Protein AF-A0AAW3AZT0-F1 (afdb_monomer_lite)

Foldseek 3Di:
DPDPVCVVVVVVVVVVVVVVLVVCLQVVLCVPDVDDSPVCSVVVVVVVVVVCCCCVPPVVNVLQQVVLVVVVDPVSGDDDPVSVVVSVVVVVVVVVVVVVVVVVVVVVVVVVVVVVVVVVVVVVVVVVVVVVVVVVVVVVVVVPCPPVVVVVVVVVVD

Secondary structure (DSSP, 8-state):
---GGGSHHHHHHHHHHHHHHHHHHHHHHHHH-SS-HHHHHHHHHHHHHHHHHIIIIIIIIIHHHHHHHHHT-TT----SHHHHHHHHHHHHHHHHHHHHHHHHHHHHHHHHHHHHHHHHHHHHHHHHHHHHHHHHHHHHHHHS-HHHHHHHHHHH--

Structure (mmCIF, N/CA/C/O backbone):
data_AF-A0AAW3AZT0-F1
#
_entry.id   AF-A0AAW3AZT0-F1
#
loop_
_atom_site.group_PDB
_atom_site.id
_atom_site.type_symbol
_atom_site.label_atom_id
_atom_site.label_alt_id
_atom_site.label_comp_id
_atom_site.label_asym_id
_atom_site.label_entity_id
_atom_site.label_seq_id
_atom_site.pdbx_PDB_ins_code
_atom_site.Cartn_x
_atom_site.Cartn_y
_atom_site.Cartn_z
_atom_site.occupancy
_atom_site.B_iso_or_equiv
_atom_site.auth_seq_id
_atom_site.auth_comp_id
_atom_site.auth_asym_id
_atom_site.auth_atom_id
_atom_site.pdbx_PDB_model_num
ATOM 1 N N . ALA A 1 1 ? 14.621 14.768 -23.564 1.00 43.22 1 ALA A N 1
ATOM 2 C CA . ALA A 1 1 ? 15.398 14.635 -22.320 1.00 43.22 1 ALA A CA 1
ATOM 3 C C . ALA A 1 1 ? 14.601 15.293 -21.204 1.00 43.22 1 ALA A C 1
ATOM 5 O O . ALA A 1 1 ? 14.356 16.488 -21.284 1.00 43.22 1 ALA A O 1
ATOM 6 N N . THR A 1 2 ? 14.098 14.534 -20.232 1.00 51.53 2 THR A N 1
ATOM 7 C CA . THR A 1 2 ? 13.544 15.131 -19.007 1.00 51.53 2 THR A CA 1
ATOM 8 C C . THR A 1 2 ? 14.717 15.677 -18.187 1.00 51.53 2 THR A C 1
ATOM 10 O O . THR A 1 2 ? 15.706 14.957 -18.036 1.00 51.53 2 THR A O 1
ATOM 13 N N . PRO A 1 3 ? 14.677 16.936 -17.724 1.00 61.62 3 PRO A N 1
ATOM 14 C CA . PRO A 1 3 ? 15.830 17.582 -17.107 1.00 61.62 3 PRO A CA 1
ATOM 15 C C . PRO A 1 3 ? 16.239 16.845 -15.827 1.00 61.62 3 PRO A C 1
ATOM 17 O O . PRO A 1 3 ? 15.386 16.430 -15.041 1.00 61.62 3 PRO A O 1
ATOM 20 N N . ALA A 1 4 ? 17.549 16.706 -15.608 1.00 62.84 4 ALA A N 1
ATOM 21 C CA . ALA A 1 4 ? 18.142 16.006 -14.465 1.00 62.84 4 ALA A CA 1
ATOM 22 C C . ALA A 1 4 ? 17.631 16.501 -13.091 1.00 62.84 4 ALA A C 1
ATOM 24 O O . ALA A 1 4 ? 17.659 15.764 -12.110 1.00 62.84 4 ALA A O 1
ATOM 25 N N . ALA A 1 5 ? 17.081 17.718 -13.041 1.00 63.75 5 ALA A N 1
ATOM 26 C CA . ALA A 1 5 ? 16.454 18.320 -11.867 1.00 63.75 5 ALA A CA 1
ATOM 27 C C . ALA A 1 5 ? 15.136 17.655 -11.415 1.00 63.75 5 ALA A C 1
ATOM 29 O O . ALA A 1 5 ? 14.692 17.902 -10.299 1.00 63.75 5 ALA A O 1
ATOM 30 N N . ALA A 1 6 ? 14.507 16.811 -12.243 1.00 66.88 6 ALA A N 1
ATOM 31 C CA . ALA A 1 6 ? 13.264 16.117 -11.891 1.00 66.88 6 ALA A CA 1
ATOM 32 C C . ALA A 1 6 ? 13.482 14.721 -11.275 1.00 66.88 6 ALA A C 1
ATOM 34 O O . ALA A 1 6 ? 12.536 14.154 -10.741 1.00 66.88 6 ALA A O 1
ATOM 35 N N . LEU A 1 7 ? 14.704 14.169 -11.316 1.00 71.75 7 LEU A N 1
ATOM 36 C CA . LEU A 1 7 ? 15.049 12.892 -10.673 1.00 71.75 7 LEU A CA 1
ATOM 37 C C . LEU A 1 7 ? 15.032 12.875 -9.128 1.00 71.75 7 LEU A C 1
ATOM 39 O O . LEU A 1 7 ? 14.713 11.818 -8.580 1.00 71.75 7 LEU A O 1
ATOM 43 N N . PRO A 1 8 ? 15.342 13.957 -8.384 1.00 85.00 8 PRO A N 1
ATOM 44 C CA . PRO A 1 8 ? 15.304 13.896 -6.921 1.00 85.00 8 PRO A CA 1
ATOM 45 C C . PRO A 1 8 ? 13.877 13.769 -6.374 1.00 85.00 8 PRO A C 1
ATOM 47 O O . PRO A 1 8 ? 13.675 13.146 -5.336 1.00 85.00 8 PRO A O 1
ATOM 50 N N . LEU A 1 9 ? 12.873 14.293 -7.084 1.00 84.44 9 LEU A N 1
ATOM 51 C CA . LEU A 1 9 ? 11.473 14.218 -6.665 1.00 84.44 9 LEU A CA 1
ATOM 52 C C . LEU A 1 9 ? 10.964 12.768 -6.503 1.00 84.44 9 LEU A C 1
ATOM 54 O O . LEU A 1 9 ? 10.516 12.432 -5.407 1.00 84.44 9 LEU A O 1
ATOM 58 N N . PRO A 1 10 ? 11.047 11.876 -7.514 1.00 84.50 10 PRO A N 1
ATOM 59 C CA . PRO A 1 10 ? 10.628 10.488 -7.352 1.00 84.50 10 PRO A CA 1
ATOM 60 C C . PRO A 1 10 ? 11.474 9.750 -6.314 1.00 84.50 10 PRO A C 1
ATOM 62 O O . PRO A 1 10 ? 10.949 8.871 -5.639 1.00 84.50 10 PRO A O 1
ATOM 65 N N . TYR A 1 11 ? 12.746 10.121 -6.135 1.00 86.50 11 TYR A N 1
ATOM 66 C CA . TYR A 1 11 ? 13.599 9.516 -5.114 1.00 86.50 11 TYR A CA 1
ATOM 67 C C . TYR A 1 11 ? 13.113 9.837 -3.694 1.00 86.50 11 TYR A C 1
ATOM 69 O O . TYR A 1 11 ? 12.962 8.935 -2.873 1.00 86.50 11 TYR A O 1
ATOM 77 N N . ILE A 1 12 ? 12.791 11.104 -3.416 1.00 91.06 12 ILE A N 1
ATOM 78 C CA . ILE A 1 12 ? 12.245 11.529 -2.120 1.00 91.06 12 ILE A CA 1
ATOM 79 C C . ILE A 1 12 ? 10.876 10.884 -1.877 1.00 91.06 12 ILE A C 1
ATOM 81 O O . ILE A 1 12 ? 10.630 10.355 -0.794 1.00 91.06 12 ILE A O 1
ATOM 85 N N . VAL A 1 13 ? 10.000 10.870 -2.886 1.00 89.00 13 VAL A N 1
ATOM 86 C CA . VAL A 1 13 ? 8.675 10.236 -2.785 1.00 89.00 13 VAL A CA 1
ATOM 87 C C . VAL A 1 13 ? 8.801 8.737 -2.508 1.00 89.00 13 VAL A C 1
ATOM 89 O O . VAL A 1 13 ? 8.108 8.215 -1.635 1.00 89.00 13 VAL A O 1
ATOM 92 N N . ALA A 1 14 ? 9.717 8.044 -3.188 1.00 86.81 14 ALA A N 1
ATOM 93 C CA . ALA A 1 14 ? 9.975 6.629 -2.947 1.00 86.81 14 ALA A CA 1
ATOM 94 C C . ALA A 1 14 ? 10.543 6.380 -1.541 1.00 86.81 14 ALA A C 1
ATOM 96 O O . ALA A 1 14 ? 10.124 5.437 -0.870 1.00 86.81 14 ALA A O 1
ATOM 97 N N . ALA A 1 15 ? 11.463 7.222 -1.064 1.00 89.56 15 ALA A N 1
ATOM 98 C CA . ALA A 1 15 ? 12.023 7.110 0.282 1.00 89.56 15 ALA A CA 1
ATOM 99 C C . ALA A 1 15 ? 10.944 7.288 1.365 1.00 89.56 15 ALA A C 1
ATOM 101 O O . ALA A 1 15 ? 10.843 6.465 2.277 1.00 89.56 15 ALA A O 1
ATOM 102 N N . LEU A 1 16 ? 10.092 8.309 1.226 1.00 92.81 16 LEU A N 1
ATOM 103 C CA . LEU A 1 16 ? 8.964 8.544 2.129 1.00 92.81 16 LEU A CA 1
ATOM 104 C C . LEU A 1 16 ? 7.963 7.385 2.104 1.00 92.81 16 LEU A C 1
ATOM 106 O O . LEU A 1 16 ? 7.547 6.915 3.162 1.00 92.81 16 LEU A O 1
ATOM 110 N N . GLY A 1 17 ? 7.618 6.886 0.913 1.00 86.06 17 GLY A N 1
ATOM 111 C CA . GLY A 1 17 ? 6.710 5.750 0.756 1.00 86.06 17 GLY A CA 1
ATOM 112 C C . GLY A 1 17 ? 7.234 4.479 1.429 1.00 86.06 17 GLY A C 1
ATOM 113 O O . GLY A 1 17 ? 6.490 3.812 2.146 1.00 86.06 17 GLY A O 1
ATOM 114 N N . ASN A 1 18 ? 8.526 4.181 1.275 1.00 88.12 18 ASN A N 1
ATOM 115 C CA . ASN A 1 18 ? 9.158 3.036 1.934 1.00 88.12 18 ASN A CA 1
ATOM 116 C C . ASN A 1 18 ? 9.171 3.174 3.463 1.00 88.12 18 ASN A C 1
ATOM 118 O O . ASN A 1 18 ? 8.859 2.214 4.169 1.00 88.12 18 ASN A O 1
ATOM 122 N N . GLY A 1 19 ? 9.484 4.365 3.982 1.00 88.62 19 GLY A N 1
ATOM 123 C CA . GLY A 1 19 ? 9.440 4.631 5.421 1.00 88.62 19 GLY A CA 1
ATOM 124 C C . GLY A 1 19 ? 8.030 4.474 5.997 1.00 88.62 19 GLY A C 1
ATOM 125 O O . GLY A 1 19 ? 7.844 3.807 7.017 1.00 88.62 19 GLY A O 1
ATOM 126 N N . PHE A 1 20 ? 7.025 5.024 5.311 1.00 90.25 20 PHE A N 1
ATOM 127 C CA . PHE A 1 20 ? 5.624 4.899 5.707 1.00 90.25 20 PHE A CA 1
ATOM 128 C C . PHE A 1 20 ? 5.159 3.439 5.711 1.00 90.25 20 PHE A C 1
ATOM 130 O O . PHE A 1 20 ? 4.582 2.987 6.700 1.00 90.25 20 PHE A O 1
ATOM 137 N N . LEU A 1 21 ? 5.472 2.676 4.658 1.00 85.94 21 LEU A N 1
ATOM 138 C CA . LEU A 1 21 ? 5.143 1.253 4.567 1.00 85.94 21 LEU A CA 1
ATOM 139 C C . LEU A 1 21 ? 5.727 0.457 5.743 1.00 85.94 21 LEU A C 1
ATOM 141 O O . LEU A 1 21 ? 5.012 -0.324 6.373 1.00 85.94 21 LEU A O 1
ATOM 145 N N . ALA A 1 22 ? 7.002 0.683 6.072 1.00 85.38 22 ALA A N 1
ATOM 146 C CA . ALA A 1 22 ? 7.656 0.019 7.196 1.00 85.38 22 ALA A CA 1
ATOM 147 C C . ALA A 1 22 ? 6.990 0.368 8.541 1.00 85.38 22 ALA A C 1
ATOM 149 O O . ALA A 1 22 ? 6.734 -0.518 9.358 1.00 85.38 22 ALA A O 1
ATOM 150 N N . GLY A 1 23 ? 6.655 1.645 8.756 1.00 87.19 23 GLY A N 1
ATOM 151 C CA . GLY A 1 23 ? 5.965 2.098 9.965 1.00 87.19 23 GLY A CA 1
ATOM 152 C C . GLY A 1 23 ? 4.567 1.491 10.116 1.00 87.19 23 GLY A C 1
ATOM 153 O O . GLY A 1 23 ? 4.229 0.959 11.177 1.00 87.19 23 GLY A O 1
ATOM 154 N N . VAL A 1 24 ? 3.769 1.509 9.045 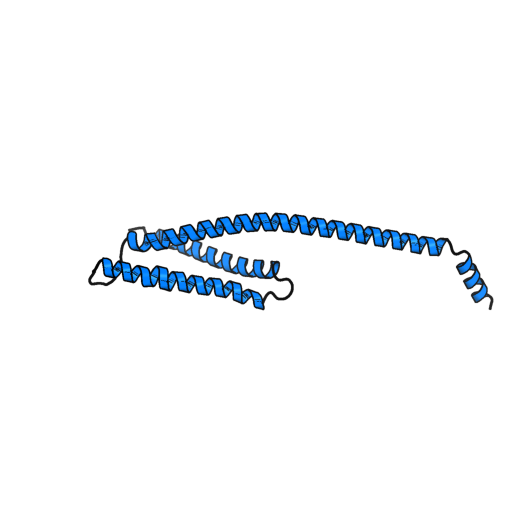1.00 84.81 24 VAL A N 1
ATOM 155 C CA . VAL A 1 24 ? 2.416 0.931 9.029 1.00 84.81 24 VAL A CA 1
ATOM 156 C C . VAL A 1 24 ? 2.457 -0.572 9.288 1.00 84.81 24 VAL A C 1
ATOM 158 O O . VAL A 1 24 ? 1.686 -1.055 10.115 1.00 84.81 24 VAL A O 1
ATOM 161 N N . ALA A 1 25 ? 3.379 -1.311 8.664 1.00 82.69 25 ALA A N 1
ATOM 162 C CA . ALA A 1 25 ? 3.510 -2.753 8.877 1.00 82.69 25 ALA A CA 1
ATOM 163 C C . ALA A 1 25 ? 3.717 -3.104 10.363 1.00 82.69 25 ALA A C 1
ATOM 165 O O . ALA A 1 25 ? 3.081 -4.021 10.893 1.00 82.69 25 ALA A O 1
ATOM 166 N N . ILE A 1 26 ? 4.554 -2.335 11.065 1.00 83.50 26 ILE A N 1
ATOM 167 C CA . ILE A 1 26 ? 4.810 -2.513 12.498 1.00 83.50 26 ILE A CA 1
ATOM 168 C C . ILE A 1 26 ? 3.565 -2.186 13.335 1.00 83.50 26 ILE A C 1
ATOM 170 O O . ILE A 1 26 ? 3.199 -2.959 14.225 1.00 83.50 26 ILE A O 1
ATOM 174 N N . LEU A 1 27 ? 2.918 -1.047 13.069 1.00 84.50 27 LEU A N 1
ATOM 175 C CA . LEU A 1 27 ? 1.740 -0.600 13.818 1.00 84.50 27 LEU A CA 1
ATOM 176 C C . LEU A 1 27 ? 0.571 -1.578 13.659 1.00 84.50 27 LEU A C 1
ATOM 178 O O . LEU A 1 27 ? -0.003 -2.008 14.657 1.00 84.50 27 LEU A O 1
ATOM 182 N N . VAL A 1 28 ? 0.268 -1.984 12.426 1.00 81.56 28 VAL A N 1
ATOM 183 C CA . VAL A 1 28 ? -0.838 -2.899 12.109 1.00 81.56 28 VAL A CA 1
ATOM 184 C C . VAL A 1 28 ? -0.619 -4.278 12.731 1.00 81.56 28 VAL A C 1
ATOM 186 O O . VAL A 1 28 ? -1.536 -4.850 13.317 1.00 81.56 28 VAL A O 1
ATOM 189 N N . THR A 1 29 ? 0.606 -4.807 12.688 1.00 79.94 29 THR A N 1
ATOM 190 C CA . THR A 1 29 ? 0.897 -6.108 13.314 1.00 79.94 29 THR A CA 1
ATOM 191 C C . THR A 1 29 ? 0.634 -6.071 14.823 1.00 79.94 29 THR A C 1
ATOM 193 O O . THR A 1 29 ? 0.098 -7.027 15.385 1.00 79.94 29 THR A O 1
ATOM 196 N N . ARG A 1 30 ? 0.954 -4.950 15.485 1.00 75.19 30 ARG A N 1
ATOM 197 C CA . ARG A 1 30 ? 0.708 -4.763 16.924 1.00 75.19 30 ARG A CA 1
ATOM 198 C C . ARG A 1 30 ? -0.760 -4.525 17.272 1.00 75.19 30 ARG A C 1
ATOM 200 O O . ARG A 1 30 ? -1.170 -4.910 18.362 1.00 75.19 30 ARG A O 1
ATOM 207 N N . THR A 1 31 ? -1.551 -3.910 16.392 1.00 76.88 31 THR A N 1
ATOM 208 C CA . THR A 1 31 ? -2.987 -3.698 16.648 1.00 76.88 31 THR A CA 1
ATOM 209 C C . THR A 1 31 ? -3.819 -4.959 16.428 1.00 76.88 31 THR A C 1
ATOM 211 O O . THR A 1 31 ? -4.823 -5.140 17.113 1.00 76.88 31 THR A O 1
ATOM 214 N N . ILE A 1 32 ? -3.414 -5.836 15.504 1.00 73.94 32 ILE A N 1
ATOM 215 C CA . ILE A 1 32 ? -4.148 -7.069 15.182 1.00 73.94 32 ILE A CA 1
ATOM 216 C C . ILE A 1 32 ? -3.801 -8.209 16.153 1.00 73.94 32 ILE A C 1
ATOM 218 O O . ILE A 1 32 ? -4.695 -8.929 16.598 1.00 73.94 32 ILE A O 1
ATOM 222 N N . PHE A 1 33 ? -2.525 -8.384 16.515 1.00 71.88 33 PHE A N 1
ATOM 223 C CA . PHE A 1 33 ? -2.080 -9.527 17.319 1.00 71.88 33 PHE A CA 1
ATOM 224 C C . PHE A 1 33 ? -1.741 -9.119 18.755 1.00 71.88 33 PHE A C 1
ATOM 226 O O . PHE A 1 33 ? -0.610 -8.755 19.065 1.00 71.88 33 PHE A O 1
ATOM 233 N N . ALA A 1 34 ? -2.717 -9.253 19.657 1.00 64.31 34 ALA A N 1
ATOM 234 C CA . ALA A 1 34 ? -2.555 -8.911 21.073 1.00 64.31 34 ALA A CA 1
ATOM 235 C C . ALA A 1 34 ? -1.616 -9.852 21.853 1.00 64.31 34 ALA A C 1
ATOM 237 O O . ALA A 1 34 ? -1.071 -9.445 22.874 1.00 64.31 34 ALA A O 1
ATOM 238 N N . LYS A 1 35 ? -1.447 -11.109 21.410 1.00 60.16 35 LYS A N 1
ATOM 239 C CA . LYS A 1 35 ? -0.740 -12.141 22.191 1.00 60.16 35 LYS A CA 1
ATOM 240 C C . LYS A 1 35 ? 0.681 -12.445 21.707 1.00 60.16 35 LYS A C 1
ATOM 242 O O . LYS A 1 35 ? 1.511 -12.737 22.548 1.00 60.16 35 LYS A O 1
ATOM 247 N N . ASP A 1 36 ? 0.979 -12.296 20.409 1.00 61.56 36 ASP A N 1
ATOM 248 C CA . ASP A 1 36 ? 2.313 -12.566 19.838 1.00 61.56 36 ASP A CA 1
ATOM 249 C C . ASP A 1 36 ? 2.537 -11.822 18.500 1.00 61.56 36 ASP A C 1
ATOM 251 O O . ASP A 1 36 ? 2.290 -12.381 17.419 1.00 61.56 36 ASP A O 1
ATOM 255 N N . PRO A 1 37 ? 3.013 -10.565 18.518 1.00 63.06 37 PRO A N 1
ATOM 256 C CA . PRO A 1 37 ? 3.272 -9.813 17.289 1.00 63.06 37 PRO A CA 1
ATOM 257 C C . PRO A 1 37 ? 4.491 -10.346 16.515 1.00 63.06 37 PRO A C 1
ATOM 259 O O . PRO A 1 37 ? 4.497 -10.318 15.287 1.00 63.06 37 PRO A O 1
ATOM 262 N N . ALA A 1 38 ? 5.504 -10.882 17.208 1.00 63.56 38 ALA A N 1
ATOM 263 C CA . ALA A 1 38 ? 6.782 -11.273 16.603 1.00 63.56 38 ALA A CA 1
ATOM 264 C C . ALA A 1 38 ? 6.654 -12.402 15.562 1.00 63.56 38 ALA A C 1
ATOM 266 O O . ALA A 1 38 ? 7.249 -12.321 14.490 1.00 63.56 38 ALA A O 1
ATOM 267 N N . LYS A 1 39 ? 5.830 -13.425 15.825 1.00 63.31 39 LYS A N 1
ATOM 268 C CA . LYS A 1 39 ? 5.668 -14.565 14.902 1.00 63.31 39 LYS A CA 1
ATOM 269 C C . LYS A 1 39 ? 4.892 -14.213 13.629 1.00 63.31 39 LYS A C 1
ATOM 271 O O . LYS A 1 39 ? 5.172 -14.759 12.568 1.00 63.31 39 LYS A O 1
ATOM 276 N N . HIS A 1 40 ? 3.949 -13.275 13.716 1.00 67.12 40 HIS A N 1
ATOM 277 C CA . HIS A 1 40 ? 3.145 -12.840 12.568 1.00 67.12 40 HIS A CA 1
ATOM 278 C C . HIS A 1 40 ? 3.831 -11.738 11.751 1.00 67.12 40 HIS A C 1
ATOM 280 O O . HIS A 1 40 ? 3.517 -11.562 10.578 1.00 67.12 40 HIS A O 1
ATOM 286 N N . TYR A 1 41 ? 4.816 -11.046 12.328 1.00 67.25 41 TYR A N 1
ATOM 287 C CA . TYR A 1 41 ? 5.598 -10.022 11.635 1.00 67.25 41 TYR A CA 1
ATOM 288 C C . TYR A 1 41 ? 6.336 -10.568 10.402 1.00 67.25 41 TYR A C 1
ATOM 290 O O . TYR A 1 41 ? 6.374 -9.925 9.352 1.00 67.25 41 TYR A O 1
ATOM 298 N N . HIS A 1 42 ? 6.863 -11.795 10.496 1.00 74.69 42 HIS A N 1
ATOM 299 C CA . HIS A 1 42 ? 7.528 -12.455 9.373 1.00 74.69 42 HIS A CA 1
ATOM 300 C C . HIS A 1 42 ? 6.592 -12.671 8.180 1.00 74.69 42 HIS A C 1
ATOM 302 O O . HIS A 1 42 ? 7.038 -12.545 7.045 1.00 74.69 42 HIS A O 1
ATOM 308 N N . PHE A 1 43 ? 5.299 -12.911 8.413 1.00 77.00 43 PHE A N 1
ATOM 309 C CA . PHE A 1 43 ? 4.318 -13.094 7.341 1.00 77.00 43 PHE A CA 1
ATOM 310 C C . PHE A 1 43 ? 4.088 -11.810 6.525 1.00 77.00 43 PHE A C 1
ATOM 312 O O . PHE A 1 43 ? 3.965 -11.853 5.304 1.00 77.00 43 PHE A O 1
ATOM 319 N N . CYS A 1 44 ? 4.097 -10.639 7.167 1.00 73.88 44 CYS A N 1
ATOM 320 C CA . CYS A 1 44 ? 4.039 -9.370 6.438 1.00 73.88 44 CYS A CA 1
ATOM 321 C C . CYS A 1 44 ? 5.294 -9.159 5.574 1.00 73.88 44 CYS A C 1
ATOM 323 O O . CYS A 1 44 ? 5.204 -8.644 4.461 1.00 73.88 44 CYS A O 1
ATOM 325 N N . PHE A 1 45 ? 6.459 -9.603 6.052 1.00 77.06 45 PHE A N 1
ATOM 326 C CA . PHE A 1 45 ? 7.710 -9.527 5.295 1.00 77.06 45 PHE A CA 1
ATOM 327 C C . PHE A 1 45 ? 7.784 -10.529 4.135 1.00 77.06 45 PHE A C 1
ATOM 329 O O . PHE A 1 45 ? 8.340 -10.195 3.086 1.00 77.06 45 PHE A O 1
ATOM 336 N N . THR A 1 46 ? 7.207 -11.729 4.269 1.00 83.12 46 THR A N 1
ATOM 337 C CA . THR A 1 46 ? 7.173 -12.700 3.162 1.00 83.12 46 THR A CA 1
ATOM 338 C C . THR A 1 46 ? 6.338 -12.194 1.991 1.00 83.12 46 THR A C 1
ATOM 340 O O . THR A 1 46 ? 6.720 -12.424 0.846 1.00 83.12 46 THR A O 1
ATOM 343 N N . ALA A 1 47 ? 5.262 -11.442 2.242 1.00 81.56 47 ALA A N 1
ATOM 344 C CA . ALA A 1 47 ? 4.489 -10.793 1.183 1.00 81.56 47 ALA A CA 1
ATOM 345 C C . ALA A 1 47 ? 5.346 -9.801 0.374 1.00 81.56 47 ALA A C 1
ATOM 347 O O . ALA A 1 47 ? 5.347 -9.847 -0.856 1.00 81.56 47 ALA A O 1
ATOM 348 N N . SER A 1 48 ? 6.142 -8.965 1.050 1.00 82.06 48 SER A N 1
ATOM 349 C CA . SER A 1 48 ? 7.083 -8.041 0.396 1.00 82.06 48 SER A CA 1
ATOM 350 C C . SER A 1 48 ? 8.171 -8.780 -0.392 1.00 82.06 48 SER A C 1
ATOM 352 O O . SER A 1 48 ? 8.543 -8.361 -1.493 1.00 82.06 48 SER A O 1
ATOM 354 N N . MET A 1 49 ? 8.658 -9.909 0.135 1.00 84.69 49 MET A N 1
ATOM 355 C CA . MET A 1 49 ? 9.618 -10.772 -0.557 1.00 84.69 49 MET A CA 1
ATOM 356 C C . MET A 1 49 ? 9.019 -11.355 -1.843 1.00 84.69 49 MET A C 1
ATOM 358 O O . MET A 1 49 ? 9.628 -11.242 -2.907 1.00 84.69 49 MET A O 1
ATOM 362 N N . LEU A 1 50 ? 7.810 -11.923 -1.771 1.00 85.88 50 LEU A N 1
ATOM 363 C CA . LEU A 1 50 ? 7.100 -12.439 -2.944 1.00 85.88 50 LEU A CA 1
ATOM 364 C C . LEU A 1 50 ? 6.848 -11.337 -3.973 1.00 85.88 50 LEU A C 1
ATOM 366 O O . LEU A 1 50 ? 7.096 -11.548 -5.156 1.00 85.88 50 LEU A O 1
ATOM 370 N N . ALA A 1 51 ? 6.414 -10.154 -3.537 1.00 85.06 51 ALA A N 1
ATOM 371 C CA . ALA A 1 51 ? 6.208 -9.009 -4.418 1.00 85.06 51 ALA A CA 1
ATOM 372 C C . ALA A 1 51 ? 7.497 -8.637 -5.169 1.00 85.06 51 ALA A C 1
ATOM 374 O O . ALA A 1 51 ? 7.483 -8.466 -6.386 1.00 85.06 51 ALA A O 1
ATOM 375 N N . SER A 1 52 ? 8.628 -8.592 -4.461 1.00 85.00 52 SER A N 1
ATOM 376 C CA . SER A 1 52 ? 9.935 -8.273 -5.046 1.00 85.00 52 SER A CA 1
ATOM 377 C C . SER A 1 52 ? 10.365 -9.315 -6.076 1.00 85.00 52 SER A C 1
ATOM 379 O O . SER A 1 52 ? 10.848 -8.956 -7.147 1.00 85.00 52 SER A O 1
ATOM 381 N N . LEU A 1 53 ? 10.139 -10.602 -5.795 1.00 86.06 53 LEU A N 1
ATOM 382 C CA . LEU A 1 53 ? 10.384 -11.674 -6.757 1.00 86.06 53 LEU A CA 1
ATOM 383 C C . LEU A 1 53 ? 9.488 -11.526 -7.985 1.00 86.06 53 LEU A C 1
ATOM 385 O O . LEU A 1 53 ? 9.985 -11.570 -9.106 1.00 86.06 53 LEU A O 1
ATOM 389 N N . VAL A 1 54 ? 8.188 -11.299 -7.798 1.00 86.12 54 VAL A N 1
ATOM 390 C CA . VAL A 1 54 ? 7.245 -11.222 -8.916 1.00 86.12 54 VAL A CA 1
ATOM 391 C C . VAL A 1 54 ? 7.545 -10.030 -9.820 1.00 86.12 54 VAL A C 1
ATOM 393 O O . VAL A 1 54 ? 7.643 -10.187 -11.039 1.00 86.12 54 VAL A O 1
ATOM 396 N N . PHE A 1 55 ? 7.756 -8.848 -9.244 1.00 83.81 55 PHE A N 1
ATOM 397 C CA . PHE A 1 55 ? 8.021 -7.651 -10.033 1.00 83.81 55 PHE A CA 1
ATOM 398 C C . PHE A 1 55 ? 9.409 -7.678 -10.668 1.00 83.81 55 PHE A C 1
ATOM 400 O O . PHE A 1 55 ? 9.532 -7.428 -11.864 1.00 83.81 55 PHE A O 1
ATOM 407 N N . ASN A 1 56 ? 10.455 -8.043 -9.928 1.00 83.69 56 ASN A N 1
ATOM 408 C CA . ASN A 1 56 ? 11.805 -7.997 -10.486 1.00 83.69 56 ASN A CA 1
ATOM 409 C C . ASN A 1 56 ? 12.053 -9.149 -11.466 1.00 83.69 56 ASN A C 1
ATOM 411 O O . ASN A 1 56 ? 12.640 -8.933 -12.524 1.00 83.69 56 ASN A O 1
ATOM 415 N N . ARG A 1 57 ? 11.587 -10.368 -11.161 1.00 83.88 57 ARG A N 1
ATOM 416 C CA . ARG A 1 57 ? 11.867 -11.550 -11.990 1.00 83.88 57 ARG A CA 1
ATOM 417 C C . ARG A 1 57 ? 10.919 -11.682 -13.173 1.00 83.88 57 ARG A C 1
ATOM 419 O O . ARG A 1 57 ? 11.395 -11.893 -14.285 1.00 83.88 57 ARG A O 1
ATOM 426 N N . PHE A 1 58 ? 9.608 -11.582 -12.954 1.00 78.62 58 PHE A N 1
ATOM 427 C CA . PHE A 1 58 ? 8.630 -11.808 -14.023 1.00 78.62 58 PHE A CA 1
ATOM 428 C C . PHE A 1 58 ? 8.309 -10.520 -14.779 1.00 78.62 58 PHE A C 1
ATOM 430 O O . PHE A 1 58 ? 8.357 -10.504 -16.008 1.00 78.62 58 PHE A O 1
ATOM 437 N N . LEU A 1 59 ? 8.011 -9.433 -14.060 1.00 76.81 59 LEU A N 1
ATOM 438 C CA . LEU A 1 59 ? 7.562 -8.193 -14.698 1.00 76.81 59 LEU A CA 1
ATOM 439 C C . LEU A 1 59 ? 8.708 -7.414 -15.358 1.00 76.81 59 LEU A C 1
ATOM 441 O O . LEU A 1 59 ? 8.505 -6.844 -16.424 1.00 76.81 59 LEU A O 1
ATOM 445 N N . TYR A 1 60 ? 9.899 -7.397 -14.755 1.00 74.56 60 TYR A N 1
ATOM 446 C CA . TYR A 1 60 ? 11.077 -6.740 -15.331 1.00 74.56 60 TYR A CA 1
ATOM 447 C C . TYR A 1 60 ? 12.064 -7.697 -15.996 1.00 74.56 60 TYR A C 1
ATOM 449 O O . TYR A 1 60 ? 12.698 -7.292 -16.956 1.00 74.56 60 TYR A O 1
ATOM 457 N N . GLY A 1 61 ? 12.208 -8.938 -15.531 1.00 77.88 61 GLY A N 1
ATOM 458 C CA . GLY A 1 61 ? 13.100 -9.912 -16.166 1.00 77.88 61 GLY A CA 1
ATOM 459 C C . GLY A 1 61 ? 12.487 -10.506 -17.433 1.00 77.88 61 GLY A C 1
ATOM 460 O O . GLY A 1 61 ? 12.839 -10.123 -18.544 1.00 77.88 61 GLY A O 1
ATOM 461 N N . GLU A 1 62 ? 11.526 -11.416 -17.266 1.00 81.25 62 GLU A N 1
ATOM 462 C CA . GLU A 1 62 ? 10.944 -12.188 -18.377 1.00 81.25 62 GLU A CA 1
ATOM 463 C C . GLU A 1 62 ? 10.258 -11.304 -19.426 1.00 81.25 62 GLU A C 1
ATOM 465 O O . GLU A 1 62 ? 10.491 -11.457 -20.625 1.00 81.25 62 GLU A O 1
ATOM 470 N N . TRP A 1 63 ? 9.440 -10.337 -18.998 1.00 78.50 63 TRP A N 1
ATOM 471 C CA . TRP A 1 63 ? 8.764 -9.437 -19.936 1.00 78.50 63 TRP A CA 1
ATOM 472 C C . TRP A 1 63 ? 9.751 -8.619 -20.774 1.00 78.50 63 TRP A C 1
ATOM 474 O O . TRP A 1 63 ? 9.525 -8.399 -21.965 1.00 78.50 63 TRP A O 1
ATOM 484 N N . TYR A 1 64 ? 10.849 -8.172 -20.162 1.00 76.25 64 TYR A N 1
ATOM 485 C CA . TYR A 1 64 ? 11.870 -7.397 -20.855 1.00 76.25 64 TYR A CA 1
ATOM 486 C C . TYR A 1 64 ? 12.622 -8.256 -21.867 1.00 76.25 64 TYR A C 1
ATOM 488 O O . TYR A 1 64 ? 12.774 -7.824 -23.006 1.00 76.25 64 TYR A O 1
ATOM 496 N N . THR A 1 65 ? 13.003 -9.483 -21.500 1.00 79.56 65 THR A N 1
ATOM 497 C CA . THR A 1 65 ? 13.648 -10.438 -22.414 1.00 79.56 65 THR A CA 1
ATOM 498 C C . THR A 1 65 ? 12.749 -10.767 -23.606 1.00 79.56 65 THR A C 1
ATOM 500 O O . THR A 1 65 ? 13.176 -10.633 -24.748 1.00 79.56 65 THR A O 1
ATOM 503 N N . VAL A 1 66 ? 11.467 -11.068 -23.372 1.00 80.56 66 VAL A N 1
ATOM 504 C CA . VAL A 1 66 ? 10.502 -11.361 -24.449 1.00 80.56 66 VAL A CA 1
ATOM 505 C C . VAL A 1 66 ? 10.313 -10.167 -25.392 1.00 80.56 66 VAL A C 1
ATOM 507 O O . VAL A 1 66 ? 10.140 -10.344 -26.598 1.00 80.56 66 VAL A O 1
ATOM 510 N N . GLN A 1 67 ? 10.309 -8.939 -24.870 1.00 76.62 67 GLN A N 1
ATOM 511 C CA . GLN A 1 67 ? 10.178 -7.737 -25.699 1.00 76.62 67 GLN A CA 1
ATOM 512 C C . GLN A 1 67 ? 11.475 -7.386 -26.439 1.00 76.62 67 GLN A C 1
ATOM 514 O O . GLN A 1 67 ? 11.410 -6.895 -27.567 1.00 76.62 67 GLN A O 1
ATOM 519 N N . ALA A 1 68 ? 12.634 -7.645 -25.831 1.00 75.31 68 ALA A N 1
ATOM 520 C CA . ALA A 1 68 ? 13.937 -7.467 -26.461 1.00 75.31 68 ALA A CA 1
ATOM 521 C C . ALA A 1 68 ? 14.128 -8.445 -27.633 1.00 75.31 68 ALA A C 1
ATOM 523 O O . ALA A 1 68 ? 14.522 -8.015 -28.719 1.00 75.31 68 ALA A O 1
ATOM 524 N N . ASP A 1 69 ? 13.741 -9.713 -27.458 1.00 77.62 69 ASP A N 1
ATOM 525 C CA . ASP A 1 69 ? 13.794 -10.732 -28.513 1.00 77.62 69 ASP A CA 1
ATOM 526 C C . ASP A 1 69 ? 12.877 -10.377 -29.693 1.00 77.62 69 ASP A C 1
ATOM 528 O O . ASP A 1 69 ? 13.269 -10.493 -30.854 1.00 77.62 69 ASP A O 1
ATOM 532 N N . LYS A 1 70 ? 11.679 -9.840 -29.419 1.00 76.75 70 LYS A N 1
ATOM 533 C CA . LYS A 1 70 ? 10.739 -9.372 -30.458 1.00 76.75 70 LYS A CA 1
ATOM 534 C C . LYS A 1 70 ? 11.249 -8.176 -31.260 1.00 76.75 70 LYS A C 1
ATOM 536 O O . LYS A 1 70 ? 10.814 -7.981 -32.391 1.00 76.75 70 LYS A O 1
ATOM 541 N N . GLN A 1 71 ? 12.117 -7.350 -30.679 1.00 73.00 71 GLN A N 1
ATOM 542 C CA . GLN A 1 71 ? 12.715 -6.207 -31.371 1.00 73.00 71 GLN A CA 1
ATOM 543 C C . GLN A 1 71 ? 13.994 -6.572 -32.135 1.00 73.00 71 GLN A C 1
ATOM 545 O O . GLN A 1 71 ? 14.488 -5.718 -32.870 1.00 73.00 71 GLN A O 1
ATOM 550 N N . ALA A 1 72 ? 14.500 -7.808 -31.987 1.00 68.25 72 ALA A N 1
ATOM 551 C CA . ALA A 1 72 ? 15.659 -8.364 -32.696 1.00 68.25 72 ALA A CA 1
ATOM 552 C C . ALA A 1 72 ? 16.854 -7.393 -32.789 1.00 68.25 72 ALA A C 1
ATOM 554 O O . ALA A 1 72 ? 17.534 -7.296 -33.812 1.00 68.25 72 ALA A O 1
ATOM 555 N N . ARG A 1 73 ? 17.090 -6.623 -31.720 1.00 65.56 73 ARG A N 1
ATOM 556 C CA . ARG A 1 73 ? 18.145 -5.608 -31.665 1.00 65.56 73 ARG A CA 1
ATOM 557 C C . ARG A 1 73 ? 19.482 -6.235 -31.265 1.00 65.56 73 ARG A C 1
ATOM 559 O O . ARG A 1 73 ? 19.531 -7.108 -30.403 1.00 65.56 73 ARG A O 1
ATOM 566 N N . ALA A 1 74 ? 20.572 -5.738 -31.852 1.00 60.84 74 ALA A N 1
ATOM 567 C CA . ALA A 1 74 ? 21.928 -6.252 -31.628 1.00 60.84 74 ALA A CA 1
ATOM 568 C C . ALA A 1 74 ? 22.415 -6.128 -30.170 1.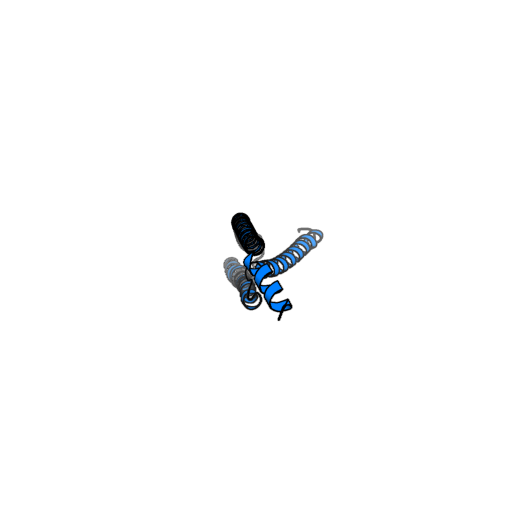00 60.84 74 ALA A C 1
ATOM 570 O O . ALA A 1 74 ? 23.258 -6.911 -29.741 1.00 60.84 74 ALA A O 1
ATOM 571 N N . ASP A 1 75 ? 21.875 -5.176 -29.404 1.00 68.31 75 ASP A N 1
ATOM 572 C CA . ASP A 1 75 ? 22.215 -4.957 -27.995 1.00 68.31 75 ASP A CA 1
ATOM 573 C C . ASP A 1 75 ? 21.384 -5.813 -27.021 1.00 68.31 75 ASP A C 1
ATOM 575 O O . ASP A 1 75 ? 21.671 -5.808 -25.828 1.00 68.31 75 ASP A O 1
ATOM 579 N N . LYS A 1 76 ? 20.373 -6.558 -27.507 1.00 66.44 76 LYS A N 1
ATOM 580 C CA . LYS A 1 76 ? 19.390 -7.306 -26.695 1.00 66.44 76 LYS A CA 1
ATOM 581 C C . LYS A 1 76 ? 18.727 -6.462 -25.596 1.00 66.44 76 LYS A C 1
ATOM 583 O O . LYS A 1 76 ? 18.250 -7.005 -24.599 1.00 66.44 76 LYS A O 1
ATOM 588 N N . MET A 1 77 ? 18.674 -5.140 -25.761 1.00 67.81 77 MET A N 1
ATOM 589 C CA . MET A 1 77 ? 18.086 -4.232 -24.782 1.00 67.81 77 MET A CA 1
ATOM 590 C C . MET A 1 77 ? 16.845 -3.561 -25.362 1.00 67.81 77 MET A C 1
ATOM 592 O O . MET A 1 77 ? 16.851 -2.998 -26.458 1.00 67.81 77 MET A O 1
ATOM 596 N N . CYS A 1 78 ? 15.744 -3.607 -24.610 1.00 71.56 78 CYS A N 1
ATOM 597 C CA . CYS A 1 78 ? 14.557 -2.847 -24.962 1.00 71.56 78 CYS A CA 1
ATOM 598 C C . CYS A 1 78 ? 14.620 -1.428 -24.387 1.00 71.56 78 CYS A C 1
ATOM 600 O O . CYS A 1 78 ? 14.477 -1.213 -23.179 1.00 71.56 78 CYS A O 1
ATOM 602 N N . TYR A 1 79 ? 14.735 -0.444 -25.275 1.00 67.50 79 TYR A N 1
ATOM 603 C CA . TYR A 1 79 ? 14.579 0.968 -24.946 1.00 67.50 79 TYR A CA 1
ATOM 604 C C . TYR A 1 79 ? 13.327 1.531 -25.610 1.00 67.50 79 TYR A C 1
ATOM 606 O O . TYR A 1 79 ? 13.120 1.406 -26.817 1.00 67.50 79 TYR A O 1
ATOM 614 N N . GLY A 1 80 ? 12.476 2.176 -24.814 1.00 68.75 80 GLY A N 1
ATOM 615 C CA . GLY A 1 80 ? 11.315 2.894 -25.322 1.00 68.75 80 GLY A CA 1
ATOM 616 C C . GLY A 1 80 ? 10.102 2.830 -24.407 1.00 68.75 80 GLY A C 1
ATOM 617 O O . GLY A 1 80 ? 9.990 1.989 -23.514 1.00 68.75 80 GLY A O 1
ATOM 618 N N . LYS A 1 81 ? 9.143 3.721 -24.682 1.00 72.06 81 LYS A N 1
ATOM 619 C CA . LYS A 1 81 ? 7.915 3.872 -23.892 1.00 72.06 81 LYS A CA 1
ATOM 620 C C . LYS A 1 81 ? 7.155 2.551 -23.742 1.00 72.06 81 LYS A C 1
ATOM 622 O O . LYS A 1 81 ? 6.677 2.258 -22.657 1.00 72.06 81 LYS A O 1
ATOM 627 N N . LYS A 1 82 ? 7.091 1.721 -24.792 1.00 71.56 82 LYS A N 1
ATOM 628 C CA . LYS A 1 82 ? 6.351 0.444 -24.778 1.00 71.56 82 L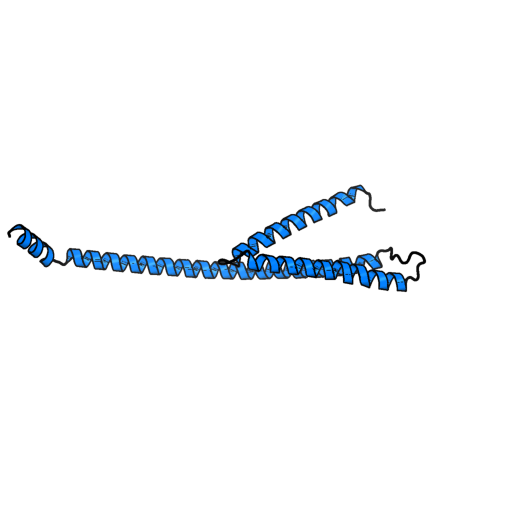YS A CA 1
ATOM 629 C C . LYS A 1 82 ? 6.879 -0.569 -23.752 1.00 71.56 82 LYS A C 1
ATOM 631 O O . LYS A 1 82 ? 6.071 -1.286 -23.172 1.00 71.56 82 LYS A O 1
ATOM 636 N N . CYS A 1 83 ? 8.187 -0.599 -23.491 1.00 74.62 83 CYS A N 1
ATOM 637 C CA . CYS A 1 83 ? 8.773 -1.552 -22.542 1.00 74.62 83 CYS A CA 1
ATOM 638 C C . CYS A 1 83 ? 8.611 -1.130 -21.079 1.00 74.62 83 CYS A C 1
ATOM 640 O O . CYS A 1 83 ? 8.480 -1.989 -20.217 1.00 74.62 83 CYS A O 1
ATOM 642 N N . VAL A 1 84 ? 8.522 0.175 -20.804 1.00 76.88 84 VAL A N 1
ATOM 643 C CA . VAL A 1 84 ? 8.319 0.705 -19.442 1.00 76.88 84 VAL A CA 1
ATOM 644 C C . VAL A 1 84 ? 6.833 0.896 -19.110 1.00 76.88 84 VAL A C 1
ATOM 646 O O . VAL A 1 84 ? 6.428 0.798 -17.955 1.00 76.88 84 VAL A O 1
ATOM 649 N N . MET A 1 85 ? 5.990 1.130 -20.120 1.00 81.94 85 MET A N 1
ATOM 650 C CA . MET A 1 85 ? 4.568 1.424 -19.925 1.00 81.94 85 MET A CA 1
ATOM 651 C C . MET A 1 85 ? 3.794 0.246 -19.331 1.00 81.94 85 MET A C 1
ATOM 653 O O . MET A 1 85 ? 2.925 0.469 -18.499 1.00 81.94 85 MET A O 1
ATOM 657 N N . MET A 1 86 ? 4.117 -0.994 -19.707 1.00 83.06 86 MET A N 1
ATOM 658 C CA . MET A 1 86 ? 3.426 -2.170 -19.168 1.00 83.06 86 MET A CA 1
ATOM 659 C C . MET A 1 86 ? 3.676 -2.365 -17.663 1.00 83.06 86 MET A C 1
ATOM 661 O O . MET A 1 86 ? 2.693 -2.414 -16.924 1.00 83.06 86 MET A O 1
ATOM 665 N N . PRO A 1 87 ? 4.932 -2.374 -17.164 1.00 82.75 87 PRO A N 1
ATOM 666 C CA . PRO A 1 87 ? 5.186 -2.380 -15.725 1.00 82.75 87 PRO A CA 1
ATOM 667 C C . PRO A 1 87 ? 4.518 -1.219 -14.980 1.00 82.75 87 PRO A C 1
ATOM 669 O O . PRO A 1 87 ? 3.942 -1.425 -13.916 1.00 82.75 87 PRO A O 1
ATOM 672 N N . MET A 1 88 ? 4.531 -0.013 -15.557 1.00 84.75 88 MET A N 1
ATOM 673 C CA . MET A 1 88 ? 3.894 1.163 -14.952 1.00 84.75 88 MET A CA 1
ATOM 674 C C . MET A 1 88 ? 2.370 1.023 -14.847 1.00 84.75 88 MET A C 1
ATOM 676 O O . MET A 1 88 ? 1.801 1.382 -13.821 1.00 84.75 88 MET A O 1
ATOM 680 N N . LEU A 1 89 ? 1.704 0.474 -15.867 1.00 86.62 89 LEU A N 1
ATOM 681 C CA . LEU A 1 89 ? 0.258 0.227 -15.837 1.00 86.62 89 LEU A CA 1
ATOM 682 C C . LEU A 1 89 ? -0.120 -0.853 -14.820 1.00 86.62 89 LEU A C 1
ATOM 684 O O . LEU A 1 89 ? -1.103 -0.697 -14.100 1.00 86.62 89 LEU A O 1
ATOM 688 N N . VAL A 1 90 ? 0.669 -1.925 -14.730 1.00 88.06 90 VAL A N 1
ATOM 689 C CA . VAL A 1 90 ? 0.460 -2.994 -13.743 1.00 88.06 90 VAL A CA 1
ATOM 690 C C . VAL A 1 90 ? 0.620 -2.449 -12.324 1.00 88.06 90 VAL A C 1
ATOM 692 O O . VAL A 1 90 ? -0.250 -2.667 -11.483 1.00 88.06 90 VAL A O 1
ATOM 695 N N . LEU A 1 91 ? 1.685 -1.684 -12.066 1.00 86.69 91 LEU A N 1
ATOM 696 C CA . LEU A 1 91 ? 1.910 -1.030 -10.775 1.00 86.69 91 LEU A CA 1
ATOM 697 C C . LEU A 1 91 ? 0.800 -0.029 -10.437 1.00 86.69 91 LEU A C 1
ATOM 699 O O . LEU A 1 91 ? 0.368 0.023 -9.289 1.00 86.69 91 LEU A O 1
ATOM 703 N N . LEU A 1 92 ? 0.297 0.720 -11.423 1.00 90.00 92 LEU A N 1
ATOM 704 C CA . LEU A 1 92 ? -0.831 1.631 -11.233 1.00 90.00 92 LEU A CA 1
ATOM 705 C C . LEU A 1 92 ? -2.107 0.875 -10.846 1.00 90.00 92 LEU A C 1
ATOM 707 O O . LEU A 1 92 ? -2.765 1.245 -9.878 1.00 90.00 92 LEU A O 1
ATOM 711 N N . GLY A 1 93 ? -2.436 -0.205 -11.561 1.00 91.94 93 GLY A N 1
ATOM 712 C CA . GLY A 1 93 ? -3.595 -1.042 -11.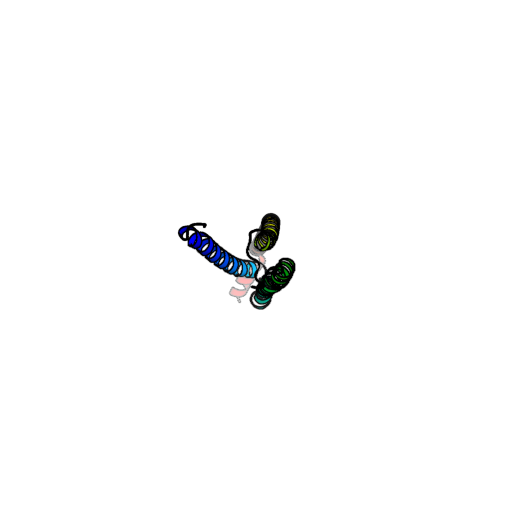246 1.00 91.94 93 GLY A CA 1
ATOM 713 C C . GLY A 1 93 ? -3.507 -1.639 -9.840 1.00 91.94 93 GLY A C 1
ATOM 714 O O . GLY A 1 93 ? -4.471 -1.580 -9.074 1.00 91.94 93 GLY A O 1
ATOM 715 N N . LEU A 1 94 ? -2.326 -2.132 -9.465 1.00 89.50 94 LEU A N 1
ATOM 716 C CA . LEU A 1 94 ? -2.067 -2.636 -8.120 1.00 89.50 94 LEU A CA 1
ATOM 717 C C . LEU A 1 94 ? -2.205 -1.542 -7.062 1.00 89.50 94 LEU A C 1
ATOM 719 O O . LEU A 1 94 ? -2.879 -1.767 -6.060 1.00 89.50 94 LEU A O 1
ATOM 723 N N . ALA A 1 95 ? -1.655 -0.351 -7.299 1.00 89.75 95 ALA A N 1
ATOM 724 C CA . ALA A 1 95 ? -1.792 0.785 -6.393 1.00 89.75 95 ALA A CA 1
ATOM 725 C C . ALA A 1 95 ? -3.264 1.184 -6.194 1.00 89.75 95 ALA A C 1
ATOM 727 O O . ALA A 1 95 ? -3.700 1.357 -5.057 1.00 89.75 95 ALA A O 1
ATOM 728 N N . CYS A 1 96 ? -4.056 1.252 -7.269 1.00 93.56 96 CYS A N 1
ATOM 729 C CA . CYS A 1 96 ? -5.493 1.514 -7.178 1.00 93.56 96 CYS A CA 1
ATOM 730 C C . CYS A 1 96 ? -6.214 0.434 -6.361 1.00 93.56 96 CYS A C 1
ATOM 732 O O . CYS A 1 96 ? -6.999 0.757 -5.473 1.00 93.56 96 CYS A O 1
ATOM 734 N N . SER A 1 97 ? -5.928 -0.845 -6.618 1.00 93.94 97 SER A N 1
ATOM 735 C CA . SER A 1 97 ? -6.541 -1.956 -5.880 1.00 93.94 97 SER A CA 1
ATOM 736 C C . SER A 1 97 ? -6.163 -1.959 -4.394 1.00 93.94 97 SER A C 1
ATOM 738 O O . SER A 1 97 ? -7.020 -2.184 -3.537 1.00 93.94 97 SER A O 1
ATOM 740 N N . ALA A 1 98 ? -4.906 -1.634 -4.079 1.00 89.19 98 ALA A N 1
ATOM 741 C CA . ALA A 1 98 ? -4.414 -1.510 -2.716 1.00 89.19 98 ALA A CA 1
ATOM 742 C C . ALA A 1 98 ? -5.106 -0.350 -1.994 1.00 89.19 98 ALA A C 1
ATOM 744 O O . ALA A 1 98 ? -5.595 -0.534 -0.884 1.00 89.19 98 ALA A O 1
ATOM 745 N N . PHE A 1 99 ? -5.233 0.806 -2.649 1.00 92.19 99 PHE A N 1
ATOM 746 C CA . PHE A 1 99 ? -5.931 1.963 -2.095 1.00 92.19 99 PHE A CA 1
ATOM 747 C C . PHE A 1 99 ? -7.411 1.669 -1.822 1.00 92.19 99 PHE A C 1
ATOM 749 O O . PHE A 1 99 ? -7.911 1.956 -0.740 1.00 92.19 99 PHE A O 1
ATOM 756 N N . ILE A 1 100 ? -8.110 1.037 -2.770 1.00 95.19 100 ILE A N 1
ATOM 757 C CA . ILE A 1 100 ? -9.512 0.637 -2.587 1.00 95.19 100 ILE A CA 1
ATOM 758 C C . ILE A 1 100 ? -9.642 -0.325 -1.401 1.00 95.19 100 ILE A C 1
ATOM 760 O O . ILE A 1 100 ? -10.529 -0.163 -0.565 1.00 95.19 100 ILE A O 1
ATOM 764 N N . THR A 1 101 ? -8.745 -1.307 -1.305 1.00 92.06 101 THR A N 1
ATOM 765 C CA . THR A 1 101 ? -8.750 -2.284 -0.211 1.00 92.06 101 THR A CA 1
ATOM 766 C C . THR A 1 101 ? -8.497 -1.615 1.136 1.00 92.06 101 THR A C 1
ATOM 768 O O . THR A 1 101 ? -9.208 -1.916 2.093 1.00 92.06 101 THR A O 1
ATOM 771 N N . ASP A 1 102 ? -7.544 -0.684 1.211 1.00 89.94 102 ASP A N 1
ATOM 772 C CA . ASP A 1 102 ? -7.245 0.076 2.426 1.00 89.94 102 ASP A CA 1
ATOM 773 C C . ASP A 1 102 ? -8.446 0.915 2.873 1.00 89.94 102 ASP A C 1
ATOM 775 O O . ASP A 1 102 ? -8.859 0.833 4.027 1.00 89.94 102 ASP A O 1
ATOM 779 N N . VAL A 1 103 ? -9.101 1.622 1.946 1.00 93.94 103 VAL A N 1
ATOM 780 C CA . VAL A 1 103 ? -10.317 2.394 2.242 1.00 93.94 103 VAL A CA 1
ATOM 781 C C . VAL A 1 103 ? -11.434 1.485 2.761 1.00 93.94 103 VAL A C 1
ATOM 783 O O . VAL A 1 103 ? -12.055 1.784 3.784 1.00 93.94 103 VAL A O 1
ATOM 786 N N . ILE A 1 104 ? -11.685 0.352 2.099 1.00 94.88 104 ILE A N 1
ATOM 787 C CA . ILE A 1 104 ? -12.709 -0.610 2.533 1.00 94.88 104 ILE A CA 1
ATOM 788 C C . ILE A 1 104 ? -12.374 -1.155 3.923 1.00 94.88 104 ILE A C 1
ATOM 790 O O . ILE A 1 104 ? -13.246 -1.192 4.799 1.00 94.88 104 ILE A O 1
ATOM 794 N N . LEU A 1 105 ? -11.124 -1.564 4.142 1.00 90.25 105 LEU A N 1
ATOM 795 C CA . LEU A 1 105 ? -10.665 -2.102 5.415 1.00 90.25 105 LEU A CA 1
ATOM 796 C C . LEU A 1 105 ? -10.780 -1.054 6.519 1.00 90.25 105 LEU A C 1
ATOM 798 O O . LEU A 1 105 ? -11.283 -1.370 7.592 1.00 90.25 105 LEU A O 1
ATOM 802 N N . HIS A 1 106 ? -10.398 0.191 6.249 1.00 89.50 106 HIS A N 1
ATOM 803 C CA . HIS A 1 106 ? -10.502 1.295 7.191 1.00 89.50 106 HIS A CA 1
ATOM 804 C C . HIS A 1 106 ? -11.954 1.537 7.616 1.00 89.50 106 HIS A C 1
ATOM 806 O O . HIS A 1 106 ? -12.248 1.629 8.810 1.00 89.50 106 HIS A O 1
ATOM 812 N N . LEU A 1 107 ? -12.889 1.568 6.661 1.00 92.88 107 LEU A N 1
ATOM 813 C CA . LEU A 1 107 ? -14.315 1.732 6.953 1.00 92.88 107 LEU A CA 1
ATOM 814 C C . LEU A 1 107 ? -14.870 0.560 7.776 1.00 92.88 107 LEU A C 1
ATOM 816 O O . LEU A 1 107 ? -15.592 0.769 8.757 1.00 92.88 107 LEU A O 1
ATOM 820 N N . ARG A 1 108 ? -14.507 -0.679 7.421 1.00 92.31 108 ARG A N 1
ATOM 821 C CA . ARG A 1 108 ? -14.922 -1.885 8.155 1.00 92.31 108 ARG A CA 1
ATOM 822 C C . ARG A 1 108 ? -14.332 -1.925 9.560 1.00 92.31 108 ARG A C 1
ATOM 824 O O . ARG A 1 108 ? -15.062 -2.196 10.512 1.00 92.31 108 ARG A O 1
ATOM 831 N N . TYR A 1 109 ? -13.051 -1.602 9.696 1.00 87.56 109 TYR A N 1
ATOM 832 C CA . TYR A 1 109 ? -12.353 -1.543 10.973 1.00 87.56 109 TYR A CA 1
ATOM 833 C C . TYR A 1 109 ? -12.946 -0.465 11.877 1.00 87.56 109 TYR A C 1
ATOM 835 O O . TYR A 1 109 ? -13.222 -0.728 13.043 1.00 87.56 109 TYR A O 1
ATOM 843 N N . ARG A 1 110 ? -13.243 0.725 11.340 1.00 90.50 110 ARG A N 1
ATOM 844 C CA . ARG A 1 110 ? -13.889 1.802 12.099 1.00 90.50 110 ARG A CA 1
ATOM 845 C C . ARG A 1 110 ? -15.259 1.377 12.629 1.00 90.50 110 ARG A C 1
ATOM 847 O O . ARG A 1 110 ? -15.536 1.582 13.809 1.00 90.50 110 ARG A O 1
ATOM 854 N N . SER A 1 111 ? -16.083 0.744 11.791 1.00 91.19 111 SER A N 1
ATOM 855 C CA . SER A 1 111 ? -17.385 0.211 12.214 1.00 91.19 111 SER A CA 1
ATOM 856 C C . SER A 1 111 ? -17.238 -0.867 13.294 1.00 91.19 111 SER A C 1
ATOM 858 O O . SER A 1 111 ? -17.959 -0.850 14.291 1.00 91.19 111 SER A O 1
ATOM 860 N N . TYR A 1 112 ? -16.275 -1.778 13.132 1.00 89.75 112 TYR A N 1
ATOM 861 C CA . TYR A 1 112 ? -15.992 -2.822 14.113 1.00 89.75 112 TYR A CA 1
ATOM 862 C C . TYR A 1 112 ? -15.529 -2.245 15.456 1.00 89.75 112 TYR A C 1
ATOM 864 O O . TYR A 1 112 ? -16.063 -2.611 16.499 1.00 89.75 112 TYR A O 1
ATOM 872 N N . CYS A 1 113 ? -14.594 -1.294 15.443 1.00 87.31 113 CYS A N 1
ATOM 873 C CA . CYS A 1 113 ? -14.099 -0.635 16.649 1.00 87.31 113 CYS A CA 1
ATOM 874 C C . CYS A 1 113 ? -15.204 0.118 17.389 1.00 87.31 113 CYS A C 1
ATOM 876 O O . CYS A 1 113 ? -15.275 0.031 18.611 1.00 87.31 113 CYS A O 1
ATOM 878 N N . GLN A 1 114 ? -16.095 0.811 16.674 1.00 89.81 114 GLN A N 1
ATOM 879 C CA . GLN A 1 114 ? -17.245 1.475 17.294 1.00 89.81 114 GLN A CA 1
ATOM 880 C C . GLN A 1 114 ? -18.165 0.474 18.001 1.00 89.81 114 GLN A C 1
ATOM 882 O O . GLN A 1 114 ? -18.527 0.692 19.156 1.00 89.81 114 GLN A O 1
ATOM 887 N N . LYS A 1 115 ? -18.477 -0.654 17.349 1.00 89.94 115 LYS A N 1
ATOM 888 C CA . LYS A 1 115 ? -19.281 -1.728 17.951 1.00 89.94 115 LYS A CA 1
ATOM 889 C C . LYS A 1 115 ? -18.593 -2.317 19.183 1.00 89.94 115 LYS A C 1
ATOM 891 O O . LYS A 1 115 ? -19.184 -2.327 20.259 1.00 89.94 115 LYS A O 1
ATOM 896 N N . ALA A 1 116 ? -17.323 -2.695 19.068 1.00 88.12 116 ALA A N 1
ATOM 897 C CA . ALA A 1 116 ? -16.557 -3.268 20.172 1.00 88.12 116 ALA A CA 1
ATOM 898 C C . ALA A 1 116 ? -16.415 -2.302 21.365 1.00 88.12 116 ALA A C 1
ATOM 900 O O . ALA A 1 116 ? -16.465 -2.728 22.518 1.00 88.12 116 ALA A O 1
ATOM 901 N N . LEU A 1 117 ? -16.249 -0.998 21.116 1.00 88.00 117 LEU A N 1
ATOM 902 C CA . LEU A 1 117 ? -16.219 0.014 22.175 1.00 88.00 117 LEU A CA 1
ATOM 903 C C . LEU A 1 117 ? -17.584 0.161 22.857 1.00 88.00 117 LEU A C 1
ATOM 905 O O . LEU A 1 117 ? -17.622 0.248 24.082 1.00 88.00 117 LEU A O 1
ATOM 909 N N . SER A 1 118 ? -18.684 0.133 22.097 1.00 89.31 118 SER A N 1
ATOM 910 C CA . SER A 1 118 ? -20.039 0.194 22.663 1.00 89.31 118 SER A CA 1
ATOM 911 C C . SER A 1 118 ? -20.371 -1.027 23.527 1.00 89.31 118 SER A C 1
ATOM 913 O O . SER A 1 118 ? -20.899 -0.875 24.625 1.00 89.31 118 SER A O 1
ATOM 915 N N . GLU A 1 119 ? -19.969 -2.229 23.103 1.00 91.38 119 GLU A N 1
ATOM 916 C CA . GLU A 1 119 ? -20.147 -3.445 23.901 1.00 91.38 119 GLU A CA 1
ATOM 917 C C . GLU A 1 119 ? -19.325 -3.392 25.191 1.00 91.38 119 GLU A C 1
ATOM 919 O O . GLU A 1 119 ? -19.827 -3.719 26.263 1.00 91.38 119 GLU A O 1
ATOM 924 N N . ARG A 1 120 ? -18.076 -2.911 25.124 1.00 87.06 120 ARG A N 1
ATOM 925 C CA . ARG A 1 120 ? -17.232 -2.728 26.315 1.00 87.06 120 ARG A CA 1
ATOM 926 C C . ARG A 1 120 ? -17.783 -1.674 27.272 1.00 87.06 120 ARG A C 1
ATOM 928 O O . ARG A 1 120 ? -17.611 -1.829 28.478 1.00 87.06 120 ARG A O 1
ATOM 935 N N . ALA A 1 121 ? -18.404 -0.611 26.760 1.00 88.44 121 ALA A N 1
ATOM 936 C CA . ALA A 1 121 ? -19.077 0.384 27.589 1.00 88.44 121 ALA A CA 1
ATOM 937 C C . ALA A 1 121 ? -20.262 -0.249 28.332 1.00 88.44 121 ALA A C 1
ATOM 939 O O . ALA A 1 121 ? -20.311 -0.159 29.556 1.00 88.44 121 ALA A O 1
ATOM 940 N N . ARG A 1 122 ? -21.114 -1.004 27.623 1.00 89.38 122 ARG A N 1
ATOM 941 C CA . ARG A 1 122 ? -22.247 -1.723 28.226 1.00 89.38 122 ARG A CA 1
ATOM 942 C C . ARG A 1 122 ? -21.802 -2.705 29.313 1.00 89.38 122 ARG A C 1
ATOM 944 O O . ARG A 1 122 ? -22.316 -2.663 30.422 1.00 89.38 122 ARG A O 1
ATOM 951 N N . LEU A 1 123 ? -20.782 -3.522 29.041 1.00 88.69 123 LEU A N 1
ATOM 952 C CA . LEU A 1 123 ? -20.241 -4.466 30.030 1.00 88.69 123 LEU A CA 1
ATOM 953 C C . LEU A 1 123 ? -19.665 -3.759 31.270 1.00 88.69 123 LEU A C 1
ATOM 955 O O . LEU A 1 123 ? -19.737 -4.286 32.379 1.00 88.69 123 LEU A O 1
ATOM 959 N N . ARG A 1 124 ? -19.082 -2.561 31.113 1.00 88.50 124 ARG A N 1
ATOM 960 C CA . ARG A 1 124 ? -18.601 -1.756 32.249 1.00 88.50 124 ARG A CA 1
ATOM 961 C C . ARG A 1 124 ? -19.748 -1.189 33.079 1.00 88.50 124 ARG A C 1
ATOM 963 O O . ARG A 1 124 ? -19.617 -1.156 34.301 1.00 88.50 124 ARG A O 1
ATOM 970 N N . GLU A 1 125 ? -20.829 -0.755 32.437 1.00 89.38 125 GLU A N 1
ATOM 971 C CA . GLU A 1 125 ? -22.039 -0.275 33.112 1.00 89.38 125 GLU A CA 1
ATOM 972 C C . GLU A 1 125 ? -22.730 -1.405 33.881 1.00 89.38 125 GLU A C 1
ATOM 974 O O . GLU A 1 125 ? -23.014 -1.239 35.064 1.00 89.38 125 GLU A O 1
ATOM 979 N N . GLU A 1 126 ? -22.894 -2.581 33.267 1.00 88.81 126 GLU A N 1
ATOM 980 C CA . GLU A 1 126 ? -23.430 -3.785 33.920 1.00 88.81 126 GLU A CA 1
ATOM 981 C C . GLU A 1 126 ? -22.571 -4.199 35.127 1.00 88.81 126 GLU A C 1
ATOM 983 O O . GLU A 1 126 ? -23.092 -4.417 36.221 1.00 88.81 126 GLU A O 1
ATOM 988 N N . ALA A 1 127 ? -21.241 -4.217 34.980 1.00 85.50 127 ALA A N 1
ATOM 989 C CA . ALA A 1 127 ? -20.333 -4.522 36.086 1.00 85.50 127 ALA A CA 1
ATOM 990 C C . ALA A 1 127 ? -20.367 -3.461 37.204 1.00 85.50 127 ALA A C 1
ATOM 992 O O . ALA A 1 127 ? -20.174 -3.788 38.375 1.00 85.50 127 ALA A O 1
ATOM 993 N N . ALA A 1 128 ? -20.582 -2.184 36.871 1.00 85.62 128 ALA A N 1
ATOM 994 C CA . ALA A 1 128 ? -20.733 -1.119 37.860 1.00 85.62 128 ALA A CA 1
ATOM 995 C C . ALA A 1 128 ? -22.082 -1.201 38.591 1.00 85.62 128 ALA A C 1
ATOM 997 O O . ALA A 1 128 ? -22.124 -0.986 39.802 1.00 85.62 128 ALA A O 1
ATOM 998 N N . ALA A 1 129 ? -23.157 -1.551 37.881 1.00 84.81 129 ALA A N 1
ATOM 999 C CA . ALA A 1 129 ? -24.475 -1.774 38.461 1.00 84.81 129 ALA A CA 1
ATOM 1000 C C . ALA A 1 129 ? -24.472 -2.984 39.406 1.00 84.81 129 ALA A C 1
ATOM 1002 O O . ALA A 1 129 ? -24.918 -2.847 40.542 1.00 84.81 129 ALA A O 1
ATOM 1003 N N . SER A 1 130 ? -23.882 -4.113 38.991 1.00 83.62 130 SER A N 1
ATOM 1004 C CA . SER A 1 130 ? -23.735 -5.310 39.835 1.00 83.62 130 SER A CA 1
ATOM 1005 C C . SER A 1 130 ? -22.986 -4.995 41.131 1.00 83.62 130 SER A C 1
ATOM 1007 O O . SER A 1 130 ? -23.497 -5.275 42.209 1.00 83.62 130 SER A O 1
ATOM 1009 N N . ARG A 1 131 ? -21.844 -4.290 41.052 1.00 82.19 131 ARG A N 1
ATOM 1010 C CA . ARG A 1 131 ? -21.096 -3.859 42.248 1.00 82.19 131 ARG A CA 1
ATOM 1011 C C . ARG A 1 131 ? -21.894 -2.930 43.165 1.00 82.19 131 ARG A C 1
ATOM 1013 O O . ARG A 1 131 ? -21.693 -2.943 44.375 1.00 82.19 131 ARG A O 1
ATOM 1020 N N . LYS A 1 132 ? -22.767 -2.084 42.608 1.00 80.81 132 LYS A N 1
ATOM 1021 C CA . LYS A 1 132 ? -23.609 -1.174 43.398 1.00 80.81 132 LYS A CA 1
ATOM 1022 C C . LYS A 1 132 ? -24.718 -1.930 44.134 1.00 80.81 132 LYS A C 1
ATOM 1024 O O . LYS A 1 132 ? -25.017 -1.574 45.269 1.00 80.81 132 LYS A O 1
ATOM 1029 N N . VAL A 1 133 ? -25.295 -2.955 43.503 1.00 79.31 133 VAL A N 1
ATOM 1030 C CA . VAL A 1 133 ? -26.273 -3.858 44.131 1.00 79.31 133 VAL A CA 1
ATOM 1031 C C . VAL A 1 133 ? -25.604 -4.655 45.249 1.00 79.31 133 VAL A C 1
ATOM 1033 O O . VAL A 1 133 ? -26.078 -4.593 46.377 1.00 79.31 133 VAL A O 1
ATOM 1036 N N . GLU A 1 134 ? -24.450 -5.276 44.984 1.00 75.44 134 GLU A N 1
ATOM 1037 C CA . GLU A 1 134 ? -23.663 -5.984 46.007 1.00 75.44 134 GLU A CA 1
ATOM 1038 C C . GLU A 1 134 ? -23.289 -5.058 47.179 1.00 75.44 134 GLU A C 1
ATOM 1040 O O . GLU A 1 134 ? -23.374 -5.447 48.339 1.00 75.44 134 GLU A O 1
ATOM 1045 N N . GLY A 1 135 ? -22.917 -3.802 46.911 1.00 69.75 135 GLY A N 1
ATOM 1046 C CA . GLY A 1 135 ? -22.630 -2.819 47.960 1.00 69.75 135 GLY A CA 1
ATOM 1047 C C . GLY A 1 135 ? -23.852 -2.424 48.799 1.00 69.75 135 GLY A C 1
ATOM 1048 O O . GLY A 1 135 ? -23.717 -2.213 50.001 1.00 69.75 135 GLY A O 1
ATOM 1049 N N . PHE A 1 136 ? -25.041 -2.333 48.191 1.00 69.56 136 PHE A N 1
ATOM 1050 C CA . PHE A 1 136 ? -26.285 -2.043 48.912 1.00 69.56 136 PHE A CA 1
ATOM 1051 C C . PHE A 1 136 ? -26.742 -3.232 49.763 1.00 69.56 136 PHE A C 1
ATOM 1053 O O . PHE A 1 136 ? -27.172 -3.034 50.893 1.00 69.56 136 PHE A O 1
ATOM 1060 N N . GLU A 1 137 ? -26.615 -4.452 49.243 1.00 70.31 137 GLU A N 1
ATOM 1061 C CA . GLU A 1 137 ? -26.996 -5.679 49.946 1.00 70.31 137 GLU A CA 1
ATOM 1062 C C . GLU A 1 137 ? -26.106 -5.914 51.175 1.00 70.31 137 GLU A C 1
ATOM 1064 O O . GLU A 1 137 ? -26.619 -6.128 52.270 1.00 70.31 137 GLU A O 1
ATOM 1069 N N . ASN A 1 138 ? -24.788 -5.729 51.031 1.00 64.62 138 ASN A N 1
ATOM 1070 C CA . ASN A 1 138 ? -23.852 -5.783 52.159 1.00 64.62 138 ASN A CA 1
ATOM 1071 C C . ASN A 1 138 ? -24.136 -4.688 53.208 1.00 64.62 138 ASN A C 1
ATOM 1073 O O . ASN A 1 138 ? -24.136 -4.962 54.402 1.00 64.62 138 ASN A O 1
ATOM 1077 N N . ALA A 1 139 ? -24.438 -3.453 52.785 1.00 64.50 139 ALA A N 1
ATOM 1078 C CA . ALA A 1 139 ? -24.768 -2.367 53.715 1.00 64.50 139 ALA A CA 1
ATOM 1079 C C . ALA A 1 139 ? -26.124 -2.565 54.425 1.00 64.50 139 ALA A C 1
ATOM 1081 O O . ALA A 1 139 ? -26.307 -2.109 55.554 1.00 64.50 139 ALA A O 1
ATOM 1082 N N . ALA A 1 140 ? -27.084 -3.224 53.770 1.00 63.66 140 ALA A N 1
ATOM 1083 C CA . ALA A 1 140 ? -28.368 -3.577 54.365 1.00 63.66 140 ALA A CA 1
ATOM 1084 C C . ALA A 1 140 ? -28.237 -4.730 55.373 1.00 63.66 140 ALA A C 1
ATOM 1086 O O . ALA A 1 140 ? -28.918 -4.698 56.396 1.00 63.66 140 ALA A O 1
ATOM 1087 N N . ASP A 1 141 ? -27.348 -5.698 55.131 1.00 59.09 141 ASP A N 1
ATOM 1088 C CA . ASP A 1 141 ? -27.033 -6.777 56.079 1.00 59.09 141 ASP A CA 1
ATOM 1089 C C . ASP A 1 141 ? -26.360 -6.233 57.356 1.00 59.09 141 ASP A C 1
ATOM 1091 O O . ASP A 1 141 ? -26.779 -6.558 58.470 1.00 59.09 141 ASP A O 1
ATOM 1095 N N . ASP A 1 142 ? -25.425 -5.285 57.210 1.00 59.53 142 ASP A N 1
ATOM 1096 C CA . ASP A 1 142 ? -24.819 -4.565 58.342 1.00 59.53 142 ASP A CA 1
ATOM 1097 C C . ASP A 1 142 ? -25.838 -3.691 59.106 1.00 59.53 142 ASP A C 1
ATOM 1099 O O . ASP A 1 142 ? -25.749 -3.536 60.327 1.00 59.53 142 ASP A O 1
ATOM 1103 N N . GLY A 1 143 ? -26.834 -3.128 58.411 1.00 54.59 143 GLY A N 1
ATOM 1104 C CA . GLY A 1 143 ? -27.873 -2.269 58.994 1.00 54.59 143 GLY A CA 1
ATOM 1105 C C . GLY A 1 143 ? -29.063 -3.008 59.625 1.00 54.59 143 GLY A C 1
ATOM 1106 O O . GLY A 1 143 ? -29.744 -2.439 60.480 1.00 54.59 143 GLY A O 1
ATOM 1107 N N . LEU A 1 144 ? -29.324 -4.261 59.232 1.00 46.88 144 LEU A N 1
ATOM 1108 C CA . LEU A 1 144 ? -30.456 -5.073 59.703 1.00 46.88 144 LEU A CA 1
ATOM 1109 C C . LEU A 1 144 ? -30.060 -6.097 60.774 1.00 46.88 144 LEU A C 1
ATOM 1111 O O . LEU A 1 144 ? -30.897 -6.906 61.161 1.00 46.88 144 LEU A O 1
ATOM 1115 N N . SER A 1 145 ? -28.834 -6.080 61.302 1.00 47.06 145 SER A N 1
ATOM 1116 C CA . SER A 1 145 ? -28.427 -7.028 62.345 1.00 47.06 145 SER A CA 1
ATOM 1117 C C . SER A 1 145 ? -28.469 -6.412 63.757 1.00 47.06 145 SER A C 1
ATOM 1119 O O . SER A 1 145 ? -27.432 -6.068 64.318 1.00 47.06 145 SER A O 1
ATOM 1121 N N . PRO A 1 146 ? -29.637 -6.346 64.438 1.00 50.91 146 PRO A N 1
ATOM 1122 C CA . PRO A 1 146 ? -29.682 -6.141 65.888 1.00 50.91 146 PRO A CA 1
ATOM 1123 C C . PRO A 1 146 ? -29.060 -7.326 66.655 1.00 50.91 146 PRO A C 1
ATOM 1125 O O . PRO A 1 146 ? -28.895 -7.265 67.873 1.00 50.91 146 PRO A O 1
ATOM 1128 N N . HIS A 1 147 ? -28.682 -8.405 65.957 1.00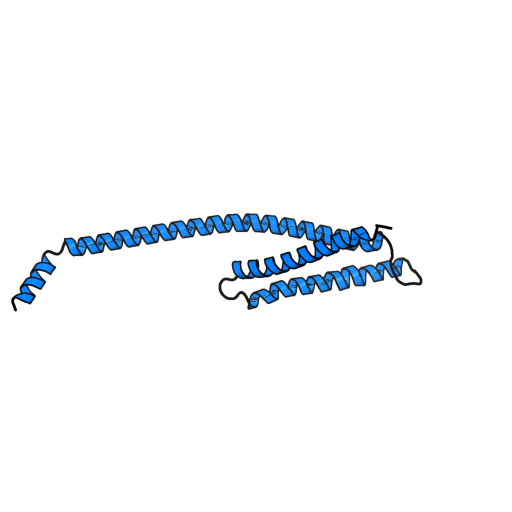 49.44 147 HIS A N 1
ATOM 1129 C CA . HIS A 1 147 ? -28.099 -9.605 66.545 1.00 49.44 147 HIS A CA 1
ATOM 1130 C C . HIS A 1 147 ? -26.561 -9.566 66.647 1.00 49.44 147 HIS A C 1
ATOM 1132 O O . HIS A 1 147 ? -26.007 -10.300 67.471 1.00 49.44 147 HIS A O 1
ATOM 1138 N N . SER A 1 148 ? -25.865 -8.726 65.864 1.00 52.50 148 SER A N 1
ATOM 1139 C CA . SER A 1 148 ? -24.401 -8.560 65.927 1.00 52.50 148 SER A CA 1
ATOM 1140 C C . SER A 1 148 ? -23.974 -7.673 67.104 1.00 52.50 1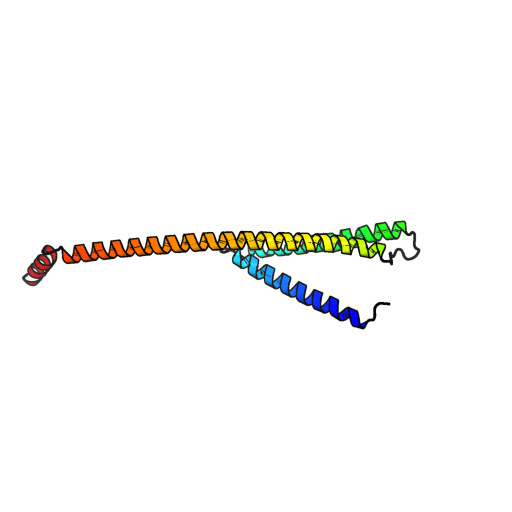48 SER A C 1
ATOM 1142 O O . SER A 1 148 ? -23.086 -8.065 67.862 1.00 52.50 148 SER A O 1
ATOM 1144 N N . ALA A 1 149 ? -24.690 -6.570 67.358 1.00 51.66 149 ALA A N 1
ATOM 1145 C CA . ALA A 1 149 ? -24.478 -5.721 68.536 1.00 51.66 149 ALA A CA 1
ATOM 1146 C C . ALA A 1 149 ? -24.723 -6.486 69.853 1.00 51.66 149 ALA A C 1
ATOM 1148 O O . ALA A 1 149 ? -23.923 -6.406 70.786 1.00 51.66 149 ALA A O 1
ATOM 1149 N N . ALA A 1 150 ? -25.771 -7.319 69.903 1.00 52.41 150 ALA A N 1
ATOM 1150 C CA . ALA A 1 150 ? -26.066 -8.156 71.067 1.00 52.41 150 ALA A CA 1
ATOM 1151 C C . ALA A 1 150 ? -25.005 -9.253 71.305 1.00 52.41 150 ALA A C 1
ATOM 1153 O O . ALA A 1 150 ? -24.689 -9.570 72.454 1.00 52.41 150 ALA A O 1
ATOM 1154 N N . ARG A 1 151 ? -24.413 -9.812 70.235 1.00 56.06 151 ARG A N 1
ATOM 1155 C CA . ARG A 1 151 ? -23.336 -10.816 70.335 1.00 56.06 151 ARG A CA 1
ATOM 1156 C C . ARG A 1 151 ? -22.018 -10.215 70.809 1.00 56.06 151 ARG A C 1
ATOM 1158 O O . ARG A 1 151 ? -21.302 -10.870 71.563 1.00 56.06 151 ARG A O 1
ATOM 1165 N N . GLU A 1 152 ? -21.685 -9.003 70.374 1.00 56.91 152 GLU A N 1
ATOM 1166 C CA . GLU A 1 152 ? -20.440 -8.335 70.761 1.00 56.91 152 GLU A CA 1
ATOM 1167 C C . GLU A 1 152 ? -20.492 -7.816 72.205 1.00 56.91 152 GLU A C 1
ATOM 1169 O O . GLU A 1 152 ? -19.513 -7.940 72.945 1.00 56.91 152 GLU A O 1
ATOM 1174 N N . GLU A 1 153 ? -21.658 -7.353 72.665 1.00 56.66 153 GLU A N 1
ATOM 1175 C CA . GLU A 1 153 ? -21.852 -6.956 74.061 1.00 56.66 153 GLU A CA 1
ATOM 1176 C C . GLU A 1 153 ? -21.876 -8.158 75.023 1.00 56.66 153 GLU A C 1
ATOM 1178 O O . GLU A 1 153 ? -21.310 -8.080 76.114 1.00 56.66 153 GLU A O 1
ATOM 1183 N N . GLN A 1 154 ? -22.417 -9.311 74.607 1.00 60.16 154 GLN A N 1
ATOM 1184 C CA . GLN A 1 154 ? -22.291 -10.564 75.368 1.00 60.16 154 GLN A CA 1
ATOM 1185 C C . GLN A 1 154 ? -20.846 -11.078 75.439 1.00 60.16 154 GLN A C 1
ATOM 1187 O O . GLN A 1 154 ? -20.459 -11.648 76.455 1.00 60.16 154 GLN A O 1
ATOM 1192 N N . ARG A 1 155 ? -20.026 -10.851 74.404 1.00 60.34 155 ARG A N 1
ATOM 1193 C CA . ARG A 1 155 ? -18.611 -11.264 74.381 1.00 60.34 155 ARG A CA 1
ATOM 1194 C C . ARG A 1 155 ? -17.693 -10.371 75.217 1.00 60.34 155 ARG A C 1
ATOM 1196 O O . ARG A 1 155 ? -16.642 -10.836 75.629 1.00 60.34 155 ARG A O 1
ATOM 1203 N N . ARG A 1 156 ? -18.066 -9.105 75.441 1.00 61.31 156 ARG A N 1
ATOM 1204 C CA . ARG A 1 156 ? -17.333 -8.160 76.308 1.00 61.31 156 ARG A CA 1
ATOM 1205 C C . ARG A 1 156 ? -17.683 -8.287 77.794 1.00 61.31 156 ARG A C 1
ATOM 1207 O O . ARG A 1 156 ? -16.987 -7.708 78.621 1.00 61.31 156 ARG A O 1
ATOM 1214 N N . ARG A 1 157 ? -18.776 -8.981 78.125 1.00 61.72 157 ARG A N 1
ATOM 1215 C CA . ARG A 1 157 ? -19.244 -9.210 79.504 1.00 61.72 157 ARG A CA 1
ATOM 1216 C C . ARG A 1 157 ? -18.848 -10.585 80.069 1.00 61.72 157 ARG A C 1
ATOM 1218 O O . ARG A 1 157 ? -19.199 -10.866 81.212 1.00 61.72 157 ARG A O 1
ATOM 1225 N N . ALA A 1 158 ? -18.156 -11.413 79.286 1.00 54.38 158 ALA A N 1
ATOM 1226 C CA . ALA A 1 158 ? -17.512 -12.656 79.717 1.00 54.38 158 ALA A CA 1
ATOM 1227 C C . ALA A 1 158 ? -16.002 -12.429 79.856 1.00 54.38 158 ALA A C 1
ATOM 1229 O O . ALA A 1 158 ? -15.413 -13.020 80.786 1.00 54.38 158 ALA A O 1
#

pLDDT: mean 77.43, std 12.5, range [43.22, 95.19]

Organism: NCBI:txid651832

Sequence (158 aa):
ATPAAALPLPYIVAALGNGFLAGVAILVTRTIFAKDPAKHYHFCFTASMLASLVFNRFLYGEWYTVQADKQARADKMCYGKKCVMMPMLVLLGLACSAFITDVILHLRYRSYCQKALSERARLREEAAASRKVEGFENAADDGLSPHSAAREEQRRRA

Radius of gyration: 33.4 Å; chains: 1; bounding box: 53×33×112 Å